Protein AF-A0A8J3ITC7-F1 (afdb_monomer_lite)

Radius of gyration: 23.07 Å; chains: 1; bounding box: 46×25×58 Å

Organism: NCBI:txid2778369

Secondary structure (DSSP, 8-state):
-HHHHHHHHHHHHHHHHH--GGGHHHHHHHHHHHHHHHHHHHHTTS----HHHHHHHHHHHHHHHHHTTTS--SB--S-HHHHHHHSSB-TTPPP-------

Foldseek 3Di:
DVVQVVVLVVVLVVVVVVDDPVCVVVSVVSSVVSVVVVVVVVVVVPPPDDPVNVVVVVVVVVVVVVVVPPALPEDAPPDPVVCVVPSYDDPPDDDDDDDDDD

pLDDT: mean 84.04, std 10.75, range [55.53, 95.19]

Sequence (102 aa):
MLRRLIHAAGVVAAEAYQASDEQAGALVERAGQLMFEVGQRATQQGDDLSISAVMTAYMAKLEELSAHRGTIVGVPSGFTDLDRLTGGFRKSDVIVLAARPL

Structure (mmCIF, N/CA/C/O backbone):
data_AF-A0A8J3ITC7-F1
#
_entry.id   AF-A0A8J3ITC7-F1
#
loop_
_atom_site.group_PDB
_atom_site.id
_atom_site.type_symbol
_atom_site.label_atom_id
_atom_site.label_alt_id
_atom_site.label_comp_id
_atom_site.label_asym_id
_atom_site.label_entity_id
_atom_site.label_seq_id
_atom_site.pdbx_PDB_ins_code
_atom_site.Cartn_x
_atom_site.Cartn_y
_atom_site.Cartn_z
_atom_site.occupancy
_atom_site.B_iso_or_equiv
_atom_site.auth_seq_id
_atom_site.auth_comp_id
_atom_site.auth_asym_id
_atom_site.auth_atom_id
_atom_site.pdbx_PDB_model_num
ATOM 1 N N . MET A 1 1 ? 9.498 7.015 18.238 1.00 76.06 1 MET A N 1
ATOM 2 C CA . MET A 1 1 ? 8.698 5.867 17.759 1.00 76.06 1 MET A CA 1
ATOM 3 C C . MET A 1 1 ? 8.155 5.040 18.913 1.00 76.06 1 MET A C 1
ATOM 5 O O . MET A 1 1 ? 6.985 5.192 19.229 1.00 76.06 1 MET A O 1
ATOM 9 N N . LEU A 1 2 ? 9.001 4.279 19.616 1.00 87.12 2 LEU A N 1
ATOM 10 C CA . LEU A 1 2 ? 8.578 3.315 20.647 1.00 87.12 2 LEU A CA 1
ATOM 11 C C . LEU A 1 2 ? 7.651 3.897 21.726 1.00 87.12 2 LEU A C 1
ATOM 13 O O . LEU A 1 2 ? 6.584 3.355 21.968 1.00 87.12 2 LEU A O 1
ATOM 17 N N . ARG A 1 3 ? 7.982 5.062 22.300 1.00 89.25 3 ARG A N 1
ATOM 18 C CA . ARG A 1 3 ? 7.126 5.729 23.302 1.00 89.25 3 ARG A CA 1
ATOM 19 C C . ARG A 1 3 ? 5.715 6.059 22.791 1.00 89.25 3 ARG A C 1
ATOM 21 O O . ARG A 1 3 ? 4.760 5.984 23.551 1.00 89.25 3 ARG A O 1
ATOM 28 N N . ARG A 1 4 ? 5.574 6.419 21.512 1.00 86.19 4 ARG A N 1
ATOM 29 C CA . ARG A 1 4 ? 4.266 6.697 20.894 1.00 86.19 4 ARG A CA 1
ATOM 30 C C . ARG A 1 4 ? 3.505 5.414 20.581 1.00 86.19 4 ARG A C 1
ATOM 32 O O . ARG A 1 4 ? 2.301 5.390 20.770 1.00 86.19 4 ARG A O 1
ATOM 39 N N . LEU A 1 5 ? 4.207 4.363 20.156 1.00 90.19 5 LEU A N 1
ATOM 40 C CA . LEU A 1 5 ? 3.609 3.045 19.952 1.00 90.19 5 LEU A CA 1
ATOM 41 C C . LEU A 1 5 ? 3.042 2.493 21.268 1.00 90.19 5 LEU A C 1
ATOM 43 O O . LEU A 1 5 ? 1.899 2.057 21.300 1.00 90.19 5 LEU A O 1
ATOM 47 N N . ILE A 1 6 ? 3.806 2.600 22.360 1.00 92.75 6 ILE A N 1
ATOM 48 C CA . ILE A 1 6 ? 3.360 2.226 23.711 1.00 92.75 6 ILE A CA 1
ATOM 49 C C . ILE A 1 6 ? 2.126 3.040 24.117 1.00 92.75 6 ILE A C 1
ATOM 51 O O . ILE A 1 6 ? 1.160 2.478 24.620 1.00 92.75 6 ILE A O 1
ATOM 55 N N . HIS A 1 7 ? 2.130 4.351 23.861 1.00 93.38 7 HIS A N 1
ATOM 56 C CA . HIS A 1 7 ? 0.975 5.203 24.141 1.00 93.38 7 HIS A CA 1
ATOM 57 C C . HIS A 1 7 ? -0.266 4.789 23.334 1.00 93.38 7 HIS A C 1
ATOM 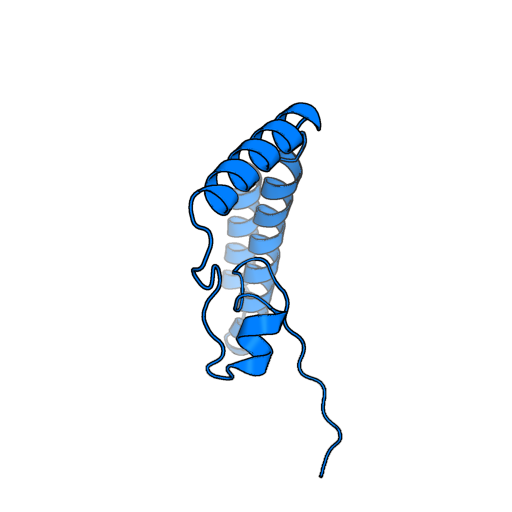59 O O . HIS A 1 7 ? -1.338 4.640 23.908 1.00 93.38 7 HIS A O 1
ATOM 65 N N . ALA A 1 8 ? -0.132 4.581 22.021 1.00 93.00 8 ALA A N 1
ATOM 66 C CA . ALA A 1 8 ? -1.237 4.156 21.160 1.00 93.00 8 ALA A CA 1
ATOM 67 C C . ALA A 1 8 ? -1.810 2.798 21.600 1.00 93.00 8 ALA A C 1
ATOM 69 O O . ALA A 1 8 ? -3.023 2.661 21.726 1.00 93.00 8 ALA A O 1
ATOM 70 N N . ALA A 1 9 ? -0.945 1.831 21.920 1.00 93.50 9 ALA A N 1
ATOM 71 C CA . ALA A 1 9 ? -1.363 0.539 22.458 1.00 93.50 9 ALA A CA 1
ATOM 72 C C . ALA A 1 9 ? -2.097 0.681 23.803 1.00 93.50 9 ALA A C 1
ATOM 74 O O . ALA A 1 9 ? -3.104 0.014 24.021 1.00 93.50 9 ALA A O 1
ATOM 75 N N . GLY A 1 10 ? -1.631 1.575 24.683 1.00 94.75 10 GLY A N 1
ATOM 76 C CA . GLY A 1 10 ? -2.285 1.862 25.961 1.00 94.75 10 GLY A CA 1
ATOM 77 C C . GLY A 1 10 ? -3.686 2.460 25.806 1.00 94.75 10 GLY A C 1
ATOM 78 O O . GLY A 1 10 ? -4.600 2.045 26.513 1.00 94.75 10 GLY A O 1
ATOM 79 N N . VAL A 1 11 ? -3.872 3.384 24.858 1.00 93.62 11 VAL A N 1
ATOM 80 C CA . VAL A 1 11 ? -5.190 3.968 24.544 1.00 93.62 11 VAL A CA 1
ATOM 81 C C . VAL A 1 11 ? -6.147 2.897 24.021 1.00 93.62 11 VAL A C 1
ATOM 83 O O . VAL A 1 11 ? -7.242 2.751 24.556 1.00 93.62 11 VAL A O 1
ATOM 86 N N . VAL A 1 12 ? -5.714 2.097 23.041 1.00 94.44 12 VAL A N 1
ATOM 87 C CA . VAL A 1 12 ? -6.540 1.016 22.473 1.00 94.44 12 VAL A CA 1
ATOM 88 C C . VAL A 1 12 ? -6.915 -0.014 23.539 1.00 94.44 12 VAL A C 1
ATOM 90 O O . VAL A 1 12 ? -8.065 -0.440 23.599 1.00 94.44 12 VAL A O 1
ATOM 93 N N . ALA A 1 13 ? -5.975 -0.388 24.411 1.00 94.69 13 ALA A N 1
ATOM 94 C CA . ALA A 1 13 ? -6.246 -1.315 25.505 1.00 94.69 13 ALA A CA 1
ATOM 95 C C . ALA A 1 13 ? -7.278 -0.750 26.494 1.00 94.69 13 ALA A C 1
ATOM 97 O O . ALA A 1 13 ? -8.192 -1.465 26.897 1.00 94.69 13 ALA A O 1
ATOM 98 N N . ALA A 1 14 ? -7.167 0.530 26.864 1.00 94.00 14 ALA A N 1
ATOM 99 C CA . ALA A 1 14 ? -8.122 1.179 27.759 1.00 94.00 14 ALA A CA 1
ATOM 100 C C . ALA A 1 14 ? -9.534 1.250 27.152 1.00 94.00 14 ALA A C 1
ATOM 102 O O . ALA A 1 14 ? -10.507 0.956 27.845 1.00 94.00 14 ALA A O 1
ATOM 103 N N . GLU A 1 15 ? -9.644 1.585 25.864 1.00 92.69 15 GLU A N 1
ATOM 104 C CA . GLU A 1 15 ? -10.926 1.590 25.151 1.00 92.69 15 GLU A CA 1
ATOM 105 C C . GLU A 1 15 ? -11.519 0.179 25.036 1.00 92.69 15 GLU A C 1
ATOM 107 O O . GLU A 1 15 ? -12.723 0.015 25.211 1.00 92.69 15 GLU A O 1
ATOM 112 N N . ALA A 1 16 ? -10.690 -0.850 24.828 1.00 92.56 16 ALA A N 1
ATOM 113 C CA . ALA A 1 16 ? -11.139 -2.242 24.773 1.00 92.56 16 ALA A CA 1
ATOM 114 C C . ALA A 1 16 ? -11.755 -2.725 26.094 1.00 92.56 16 ALA A C 1
ATOM 116 O O . ALA A 1 16 ? -12.728 -3.470 26.072 1.00 92.56 16 ALA A O 1
ATOM 117 N N . TYR A 1 17 ? -11.234 -2.274 27.240 1.00 91.75 17 TYR A N 1
ATOM 118 C CA . TYR A 1 17 ? -11.821 -2.593 28.547 1.00 91.75 17 TYR A CA 1
ATOM 119 C C . TYR A 1 17 ? -13.187 -1.933 28.789 1.00 91.75 17 TYR A C 1
ATOM 121 O O . TYR A 1 17 ? -13.934 -2.395 29.650 1.00 91.75 17 TYR A O 1
ATOM 129 N N . GLN A 1 18 ? -13.497 -0.843 28.083 1.00 89.88 18 GLN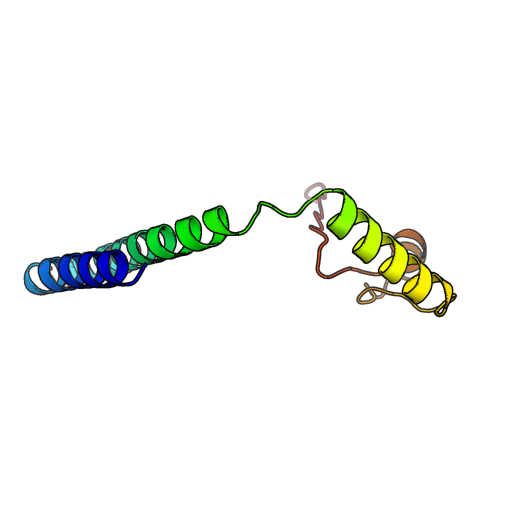 A N 1
ATOM 130 C CA . GLN A 1 18 ? -14.727 -0.060 28.262 1.00 89.88 18 GLN A CA 1
ATOM 131 C C . GLN A 1 18 ? -15.755 -0.295 27.149 1.00 89.88 18 GLN A C 1
ATOM 133 O O . GLN A 1 18 ? -16.910 0.108 27.290 1.00 89.88 18 GLN A O 1
ATOM 138 N N . ALA A 1 19 ? -15.339 -0.909 26.042 1.00 87.81 19 ALA A N 1
ATOM 139 C CA . ALA A 1 19 ? -16.180 -1.149 24.884 1.00 87.81 19 ALA A CA 1
ATOM 140 C C . ALA A 1 19 ? -17.168 -2.298 25.126 1.00 87.81 19 ALA A C 1
ATOM 142 O O . ALA A 1 19 ? -16.850 -3.313 25.742 1.00 87.81 19 ALA A O 1
ATOM 143 N N . SER A 1 20 ? -18.368 -2.134 24.579 1.00 87.56 20 SER A N 1
ATOM 144 C CA . SER A 1 20 ? -19.329 -3.225 24.396 1.00 87.56 20 SER A CA 1
ATOM 145 C C . SER A 1 20 ? -19.044 -3.990 23.098 1.00 87.56 20 SER A C 1
ATOM 147 O O . SER A 1 20 ? -18.392 -3.461 22.194 1.00 87.56 20 SER A O 1
ATOM 149 N N . ASP A 1 21 ? -19.577 -5.208 22.963 1.00 86.38 21 ASP A N 1
ATOM 150 C CA . ASP A 1 21 ? -19.412 -6.025 21.747 1.00 86.38 21 ASP A CA 1
ATOM 151 C C . ASP A 1 21 ? -19.907 -5.305 20.480 1.00 86.38 21 ASP A C 1
ATOM 153 O O . ASP A 1 21 ? -19.300 -5.407 19.415 1.00 86.38 21 ASP A O 1
ATOM 157 N N . GLU A 1 22 ? -20.956 -4.490 20.604 1.00 85.81 22 GLU A N 1
ATOM 158 C CA . GLU A 1 22 ? -21.505 -3.663 19.521 1.00 85.81 22 GLU A CA 1
ATOM 159 C C . GLU A 1 22 ? -20.507 -2.600 19.021 1.00 85.81 22 GLU A C 1
ATOM 161 O O . GLU A 1 22 ? -20.562 -2.177 17.866 1.00 85.81 22 GLU A O 1
ATOM 166 N N . GLN A 1 23 ? -19.560 -2.184 19.867 1.00 90.44 23 GLN A N 1
ATOM 167 C CA . GLN A 1 23 ? -18.546 -1.170 19.560 1.00 90.44 23 GLN A CA 1
ATOM 168 C C . GLN A 1 23 ? -17.216 -1.772 19.087 1.00 90.44 23 GLN A C 1
ATOM 170 O O . GLN A 1 23 ? -16.322 -1.021 18.682 1.00 90.44 23 GLN A O 1
ATOM 175 N N . ALA A 1 24 ? -17.069 -3.102 19.101 1.00 89.94 24 ALA A N 1
ATOM 176 C CA . ALA A 1 24 ? -15.815 -3.776 18.771 1.00 89.94 24 ALA A CA 1
ATOM 177 C C . ALA A 1 24 ? -15.319 -3.434 17.354 1.00 89.94 24 ALA A C 1
ATOM 179 O O . ALA A 1 24 ? -14.136 -3.153 17.166 1.00 89.94 24 ALA A O 1
ATOM 180 N N . GLY A 1 25 ? -16.220 -3.373 16.365 1.00 90.69 25 GLY A N 1
ATOM 181 C CA . GLY A 1 25 ? -15.867 -3.003 14.988 1.00 90.69 25 GLY A CA 1
ATOM 182 C C . GLY A 1 25 ? -15.286 -1.588 14.881 1.00 90.69 25 GLY A C 1
ATOM 183 O O . GLY A 1 25 ? -14.205 -1.396 14.326 1.00 90.69 25 GLY A O 1
ATOM 184 N N . ALA A 1 26 ? -15.949 -0.608 15.499 1.00 91.75 26 ALA A N 1
ATOM 185 C CA . ALA A 1 26 ? -15.484 0.779 15.517 1.00 91.75 26 ALA A CA 1
ATOM 186 C C . ALA A 1 26 ? -14.161 0.943 16.288 1.00 91.75 26 ALA A C 1
ATOM 188 O O . ALA A 1 26 ? -13.322 1.777 15.942 1.00 91.75 26 ALA A O 1
ATOM 189 N N . LEU A 1 27 ? -13.946 0.138 17.333 1.00 92.94 27 LEU A N 1
ATOM 190 C CA . LEU A 1 27 ? -12.681 0.113 18.063 1.00 92.94 27 LEU A CA 1
ATOM 191 C C . LEU A 1 27 ? -11.530 -0.416 17.196 1.00 92.94 27 LEU A C 1
ATOM 193 O O . LEU A 1 27 ? -10.444 0.162 17.219 1.00 92.94 27 LEU A O 1
ATOM 197 N N . VAL A 1 28 ? -11.761 -1.469 16.406 1.00 93.50 28 VAL A N 1
ATOM 198 C CA . VAL A 1 28 ? -10.756 -2.008 15.474 1.00 93.50 28 VAL A CA 1
ATOM 199 C C . VAL A 1 28 ? -10.346 -0.957 14.439 1.00 93.50 28 VAL A C 1
ATOM 201 O O . VAL A 1 28 ? -9.152 -0.774 14.195 1.00 93.50 28 VAL A O 1
ATOM 204 N N . GLU A 1 29 ? -11.304 -0.218 13.878 1.00 92.69 29 GLU A N 1
ATOM 205 C CA . GLU A 1 29 ? -11.012 0.871 12.937 1.00 92.69 29 GLU A CA 1
ATOM 206 C C . GLU A 1 29 ? -10.171 1.981 13.583 1.00 92.69 29 GLU A C 1
ATOM 208 O O . GLU A 1 29 ? -9.135 2.376 13.037 1.00 92.69 29 GLU A O 1
ATOM 213 N N . ARG A 1 30 ? -10.553 2.437 14.785 1.00 92.50 30 ARG A N 1
ATOM 214 C CA . ARG A 1 30 ? -9.789 3.453 15.531 1.00 92.50 30 ARG A CA 1
ATOM 215 C C . ARG A 1 30 ? -8.377 2.990 15.876 1.00 92.50 30 ARG A C 1
ATOM 217 O O . ARG A 1 30 ? -7.428 3.763 15.736 1.00 92.50 30 ARG A O 1
ATOM 224 N N . ALA A 1 31 ? -8.217 1.732 16.283 1.00 94.62 31 ALA A N 1
ATOM 225 C CA . ALA A 1 31 ? -6.907 1.150 16.548 1.00 94.62 31 ALA A CA 1
ATOM 226 C C . ALA A 1 31 ? -6.027 1.165 15.288 1.00 94.62 31 ALA A C 1
ATOM 228 O O . ALA A 1 31 ? -4.867 1.583 15.349 1.00 94.62 31 ALA A O 1
ATOM 229 N N . GLY A 1 32 ? -6.593 0.788 14.138 1.00 90.88 32 GLY A N 1
ATOM 230 C CA . GLY A 1 32 ? -5.914 0.857 12.844 1.00 90.88 32 GLY A CA 1
ATOM 231 C C . GLY A 1 32 ? -5.444 2.272 12.505 1.00 90.88 32 GLY A C 1
ATOM 232 O O . GLY A 1 32 ? -4.279 2.464 12.146 1.00 90.88 32 GLY A O 1
ATOM 233 N N . GLN A 1 33 ? -6.307 3.274 12.693 1.00 93.38 33 GLN A N 1
ATOM 234 C CA . GLN A 1 33 ? -5.961 4.676 12.452 1.00 93.38 33 GLN A CA 1
ATOM 235 C C . GLN A 1 33 ? -4.808 5.153 13.350 1.00 93.38 33 GLN A C 1
ATOM 237 O O . GLN A 1 33 ? -3.831 5.717 12.852 1.00 93.38 33 GLN A O 1
ATOM 242 N N . LEU A 1 34 ? -4.865 4.869 14.655 1.00 92.25 34 LEU A N 1
ATOM 243 C CA . LEU A 1 34 ? -3.805 5.239 15.600 1.00 92.25 34 LEU A CA 1
ATOM 244 C C . LEU A 1 34 ? -2.459 4.591 15.243 1.00 92.25 34 LEU A C 1
ATOM 246 O O . LEU A 1 34 ? -1.414 5.246 15.298 1.00 92.25 34 LEU A O 1
ATOM 250 N N . MET A 1 35 ? -2.462 3.315 14.849 1.00 89.94 35 MET A N 1
ATOM 251 C CA . MET A 1 35 ? -1.241 2.628 14.415 1.00 89.94 35 MET A CA 1
ATOM 252 C C . MET A 1 35 ? -0.685 3.216 13.114 1.00 89.94 35 MET A C 1
ATOM 254 O O . MET A 1 35 ? 0.530 3.410 12.994 1.00 89.94 35 MET A O 1
ATOM 258 N N . PHE A 1 36 ? -1.558 3.556 12.165 1.00 89.50 36 PHE A N 1
ATOM 259 C CA . PHE A 1 36 ? -1.169 4.186 10.908 1.00 89.50 36 PHE A CA 1
ATOM 260 C C . PHE A 1 36 ? -0.518 5.560 11.126 1.00 89.50 36 PHE A C 1
ATOM 262 O O . PHE A 1 36 ? 0.511 5.859 10.519 1.00 89.50 36 PHE A O 1
ATOM 269 N N . GLU A 1 37 ? -1.039 6.374 12.045 1.00 87.75 37 GLU A N 1
ATOM 270 C CA . GLU A 1 37 ? -0.445 7.670 12.406 1.00 87.75 37 GLU A CA 1
ATOM 271 C C . GLU A 1 37 ? 0.954 7.539 13.026 1.00 87.75 37 GLU A C 1
ATOM 273 O O . GLU A 1 37 ? 1.844 8.358 12.756 1.00 87.75 37 GLU A O 1
ATOM 278 N N . VAL A 1 38 ? 1.177 6.501 13.841 1.00 87.62 38 VAL A N 1
ATOM 279 C CA . VAL A 1 38 ? 2.510 6.193 14.383 1.00 87.62 38 VAL A CA 1
ATOM 280 C C . VAL A 1 38 ? 3.475 5.816 13.253 1.00 87.62 38 VAL 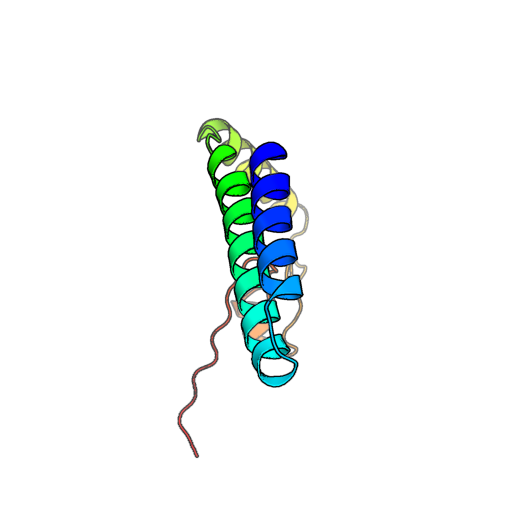A C 1
ATOM 282 O O . VAL A 1 38 ? 4.622 6.271 13.274 1.00 87.62 38 VAL A O 1
ATOM 285 N N . GLY A 1 39 ? 3.009 5.045 12.263 1.00 82.81 39 GLY A N 1
ATOM 286 C CA . GLY A 1 39 ? 3.789 4.613 11.099 1.00 82.81 39 GLY A CA 1
ATOM 287 C C . GLY A 1 39 ? 4.132 5.738 10.116 1.00 82.81 39 GLY A C 1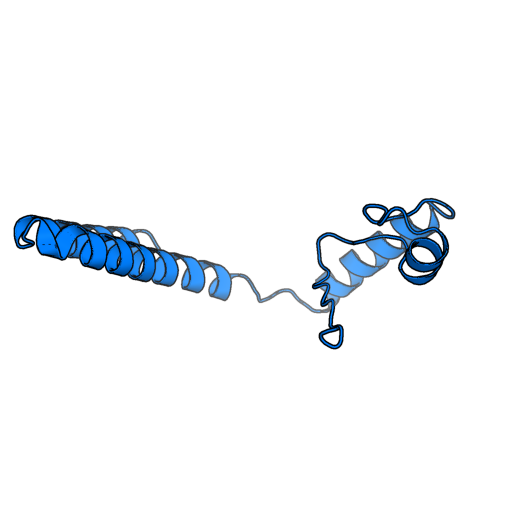
ATOM 288 O O . GLY A 1 39 ? 5.300 5.907 9.775 1.00 82.81 39 GLY A O 1
ATOM 289 N N . GLN A 1 40 ? 3.162 6.565 9.712 1.00 77.06 40 GLN A N 1
ATOM 290 C CA . GLN A 1 40 ? 3.382 7.644 8.734 1.00 77.06 40 GLN A CA 1
ATOM 291 C C . GLN A 1 40 ? 4.443 8.657 9.180 1.00 77.06 40 GLN A C 1
ATOM 293 O O . GLN A 1 40 ? 5.268 9.108 8.385 1.00 77.06 40 GLN A O 1
ATOM 298 N N . ARG A 1 41 ? 4.461 9.012 10.469 1.00 63.72 41 ARG A N 1
ATOM 299 C CA . ARG A 1 41 ? 5.480 9.931 10.998 1.00 63.72 41 ARG A CA 1
ATOM 300 C C . ARG A 1 41 ? 6.887 9.333 11.010 1.00 63.72 41 ARG A C 1
ATOM 302 O O . ARG A 1 41 ? 7.838 10.090 11.176 1.00 63.72 41 ARG A O 1
ATOM 309 N N . ALA A 1 42 ? 7.028 8.014 10.883 1.00 61.62 42 ALA A N 1
ATOM 310 C CA . ALA A 1 42 ? 8.331 7.368 10.753 1.00 61.62 42 ALA A CA 1
ATOM 311 C C . ALA A 1 42 ? 8.908 7.587 9.364 1.00 61.62 42 ALA A C 1
ATOM 313 O O . ALA A 1 42 ? 10.088 7.895 9.237 1.00 61.62 42 ALA A O 1
ATOM 314 N N . THR A 1 43 ? 8.050 7.511 8.351 1.00 58.50 43 THR A N 1
ATOM 315 C CA . THR A 1 43 ? 8.409 7.743 6.953 1.00 58.50 43 THR A CA 1
ATOM 316 C C . THR A 1 43 ? 8.833 9.194 6.714 1.00 58.50 43 THR A C 1
ATOM 318 O O . THR A 1 43 ? 9.835 9.429 6.055 1.00 58.50 43 THR A O 1
ATOM 321 N N . GLN A 1 44 ? 8.166 10.168 7.346 1.00 56.97 44 GLN A N 1
ATOM 322 C CA . GLN A 1 44 ? 8.493 11.596 7.177 1.00 56.97 44 GLN A CA 1
ATOM 323 C C . GLN A 1 44 ? 9.873 12.016 7.720 1.00 56.97 44 GLN A C 1
ATOM 325 O O . GLN A 1 44 ? 10.336 13.104 7.400 1.00 56.97 44 GLN A O 1
ATOM 330 N N . GLN A 1 45 ? 10.533 11.204 8.554 1.00 56.22 45 GLN A N 1
ATOM 331 C CA . GLN A 1 45 ? 11.866 11.525 9.091 1.00 56.22 45 GLN A CA 1
ATOM 332 C C . GLN A 1 45 ? 13.024 11.013 8.212 1.00 56.22 45 GLN A C 1
ATOM 334 O O . GLN A 1 45 ? 14.178 11.176 8.601 1.00 56.22 45 GLN A O 1
ATOM 339 N N . GLY A 1 46 ? 12.739 10.385 7.064 1.00 55.53 46 GLY A N 1
ATOM 340 C CA . GLY A 1 46 ? 13.741 9.737 6.206 1.00 55.53 46 GLY A CA 1
ATOM 341 C C . GLY A 1 46 ? 14.049 10.420 4.867 1.00 55.53 46 GLY A C 1
ATOM 342 O O . GLY A 1 46 ? 14.904 9.915 4.147 1.00 55.53 46 GLY A O 1
ATOM 343 N N . ASP A 1 47 ? 13.394 11.534 4.527 1.00 57.56 47 ASP A N 1
ATOM 344 C CA . ASP A 1 47 ? 13.371 12.055 3.145 1.00 57.56 47 ASP A CA 1
ATOM 345 C C . ASP A 1 47 ? 14.413 13.144 2.813 1.00 57.56 47 ASP A C 1
ATOM 347 O O . ASP A 1 47 ? 14.364 13.733 1.734 1.00 57.56 47 ASP A O 1
ATOM 351 N N . ASP A 1 48 ? 15.424 13.372 3.657 1.00 60.19 48 ASP A N 1
ATOM 352 C CA . ASP A 1 48 ? 16.552 14.262 3.321 1.00 60.19 48 ASP A CA 1
ATOM 353 C C . ASP A 1 48 ? 17.578 13.555 2.405 1.00 60.19 48 ASP A C 1
ATOM 355 O O . ASP A 1 48 ? 18.776 13.469 2.693 1.00 60.19 48 ASP A O 1
ATOM 359 N N . LEU A 1 49 ? 17.124 13.012 1.272 1.00 69.69 49 LEU A N 1
ATOM 360 C CA . LEU A 1 49 ? 18.026 12.540 0.224 1.00 69.69 49 LEU A CA 1
ATOM 361 C C . LEU A 1 49 ? 18.557 13.741 -0.563 1.00 69.69 49 LEU A C 1
ATOM 363 O O . LEU A 1 49 ? 17.804 14.490 -1.183 1.00 69.69 49 LEU A O 1
ATOM 367 N N . SER A 1 50 ? 19.881 13.913 -0.584 1.00 83.00 50 SER A N 1
ATOM 368 C CA . SER A 1 50 ? 20.495 14.941 -1.430 1.00 83.00 50 SER A CA 1
ATOM 369 C C . SER A 1 50 ? 20.195 14.676 -2.911 1.00 83.00 50 SER A C 1
ATOM 371 O O . SER A 1 50 ? 20.266 13.537 -3.379 1.00 83.00 50 SER A O 1
ATOM 373 N N . ILE A 1 51 ? 19.942 15.741 -3.677 1.00 81.88 51 ILE A N 1
ATOM 374 C CA . ILE A 1 51 ? 19.701 15.663 -5.130 1.00 81.88 51 ILE A CA 1
ATOM 375 C C . ILE A 1 51 ? 20.837 14.910 -5.843 1.00 81.88 51 ILE A C 1
ATOM 377 O O . ILE A 1 51 ? 20.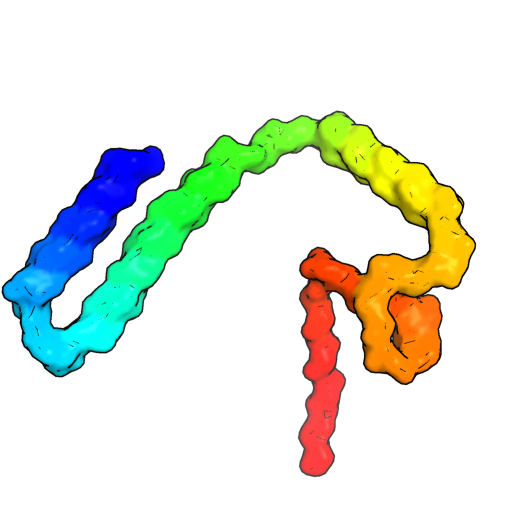587 14.127 -6.754 1.00 81.88 51 ILE A O 1
ATOM 381 N N . SER A 1 52 ? 22.083 15.087 -5.395 1.00 84.38 52 SER A N 1
ATOM 382 C CA . SER A 1 52 ? 23.250 14.384 -5.946 1.00 84.38 52 SER A CA 1
ATOM 383 C C . SER A 1 52 ? 23.152 12.858 -5.794 1.00 84.38 52 SER A C 1
ATOM 385 O O . SER A 1 52 ? 23.412 12.113 -6.744 1.00 84.38 52 SER A O 1
ATOM 387 N N . ALA A 1 53 ? 22.711 12.378 -4.627 1.00 84.31 53 ALA A N 1
ATOM 388 C CA . ALA A 1 53 ? 22.507 10.951 -4.388 1.00 84.31 53 ALA A CA 1
ATOM 389 C C . ALA A 1 53 ? 21.401 10.376 -5.290 1.00 84.31 53 ALA A C 1
ATOM 391 O O . ALA A 1 53 ? 21.580 9.308 -5.877 1.00 84.31 53 ALA A O 1
ATOM 392 N N . VAL A 1 54 ? 20.300 11.116 -5.471 1.00 84.75 54 VAL A N 1
ATOM 393 C CA . VAL A 1 54 ? 19.199 10.727 -6.371 1.00 84.75 54 VAL A CA 1
ATOM 394 C C . VAL A 1 54 ? 19.675 10.646 -7.822 1.00 84.75 54 VAL A C 1
ATOM 396 O O . VAL A 1 54 ? 19.411 9.658 -8.506 1.00 84.75 54 VAL A O 1
ATOM 399 N N . MET A 1 55 ? 20.428 11.647 -8.284 1.00 87.25 55 MET A N 1
ATOM 400 C CA . MET A 1 55 ? 20.974 11.676 -9.643 1.00 87.25 55 MET A CA 1
ATOM 401 C C . MET A 1 55 ? 21.945 10.521 -9.902 1.00 87.25 55 MET A C 1
ATOM 403 O O . MET A 1 55 ? 21.905 9.917 -10.972 1.00 87.25 55 MET A O 1
ATOM 407 N N . THR A 1 56 ? 22.777 10.176 -8.918 1.00 90.00 56 THR A N 1
ATOM 408 C CA . THR A 1 56 ? 23.724 9.056 -9.023 1.00 90.00 56 THR A CA 1
ATOM 409 C C . THR A 1 56 ? 22.986 7.722 -9.154 1.00 90.00 56 THR A C 1
ATOM 411 O O . THR A 1 56 ? 23.282 6.934 -10.052 1.00 90.00 56 THR A O 1
ATOM 414 N N . ALA A 1 57 ? 21.970 7.491 -8.315 1.00 86.62 57 ALA A N 1
ATOM 415 C CA . ALA A 1 57 ? 21.128 6.297 -8.394 1.00 86.62 57 ALA A CA 1
ATOM 416 C C . ALA A 1 57 ? 20.358 6.214 -9.725 1.00 86.62 57 ALA A C 1
ATOM 418 O O . ALA A 1 57 ? 20.234 5.137 -10.310 1.00 86.62 57 ALA A O 1
ATOM 419 N N . TYR A 1 58 ? 19.873 7.352 -10.232 1.00 85.44 58 TYR A N 1
ATOM 420 C CA . TYR A 1 58 ? 19.170 7.415 -11.511 1.00 85.44 58 TYR A CA 1
ATOM 421 C C . TYR A 1 58 ? 20.083 7.081 -12.699 1.00 85.44 58 TYR A C 1
ATOM 423 O O . TYR A 1 58 ? 19.685 6.313 -13.575 1.00 85.44 58 TYR A O 1
ATOM 431 N N . MET A 1 59 ? 21.319 7.591 -12.712 1.00 88.69 59 MET A N 1
ATOM 432 C CA . MET A 1 59 ? 22.287 7.276 -13.770 1.00 88.69 59 MET A CA 1
ATOM 433 C C . MET A 1 59 ? 22.655 5.790 -13.782 1.00 88.69 59 MET A C 1
ATOM 435 O O . MET A 1 59 ? 22.590 5.165 -14.839 1.00 88.69 59 MET A O 1
ATOM 439 N N . ALA A 1 60 ? 22.907 5.193 -12.614 1.00 88.12 60 ALA A N 1
ATOM 440 C CA . ALA A 1 60 ? 23.130 3.750 -12.506 1.00 88.12 60 ALA A CA 1
ATOM 441 C C . ALA A 1 60 ? 21.933 2.939 -13.046 1.00 88.12 60 ALA A C 1
ATOM 443 O O . ALA A 1 60 ? 22.110 1.920 -13.717 1.00 88.12 60 ALA A O 1
ATOM 444 N N . LYS A 1 61 ? 20.699 3.418 -12.822 1.00 81.75 61 LYS A N 1
ATOM 445 C CA . LYS A 1 61 ? 19.500 2.765 -13.362 1.00 81.75 61 LYS A CA 1
ATOM 446 C C . LYS A 1 61 ? 19.400 2.867 -14.886 1.00 81.75 61 LYS A C 1
ATOM 448 O O . LYS A 1 61 ? 18.966 1.913 -15.532 1.00 81.75 61 LYS A O 1
ATOM 453 N N . LEU A 1 62 ? 19.787 4.000 -15.472 1.00 81.50 62 LEU A N 1
ATOM 454 C CA . LEU A 1 62 ? 19.825 4.166 -16.929 1.00 81.50 62 LEU A CA 1
ATOM 455 C C . LEU A 1 62 ? 20.862 3.248 -17.582 1.00 81.50 62 LEU A C 1
ATOM 457 O O . LEU A 1 62 ? 20.582 2.677 -18.637 1.00 81.50 62 LEU A O 1
ATOM 461 N N . GLU A 1 63 ? 22.024 3.073 -16.956 1.00 83.69 63 GLU A N 1
ATOM 462 C CA . GLU A 1 63 ? 23.054 2.141 -17.426 1.00 83.69 63 GLU A CA 1
ATOM 463 C C . GLU A 1 63 ? 22.539 0.696 -17.429 1.00 83.69 63 GLU A C 1
ATOM 465 O O . GLU A 1 63 ? 22.653 0.004 -18.445 1.00 83.69 63 GLU A O 1
ATOM 470 N N . GLU A 1 64 ? 21.877 0.271 -16.348 1.00 80.31 64 GLU A N 1
ATOM 471 C CA . GLU A 1 64 ? 21.239 -1.048 -16.247 1.00 80.31 64 GLU A CA 1
ATOM 472 C C . GLU A 1 64 ? 20.201 -1.261 -17.362 1.00 80.31 64 GLU A C 1
ATOM 474 O O . GLU A 1 64 ? 20.208 -2.290 -18.039 1.00 80.31 64 GLU A O 1
ATOM 479 N N . 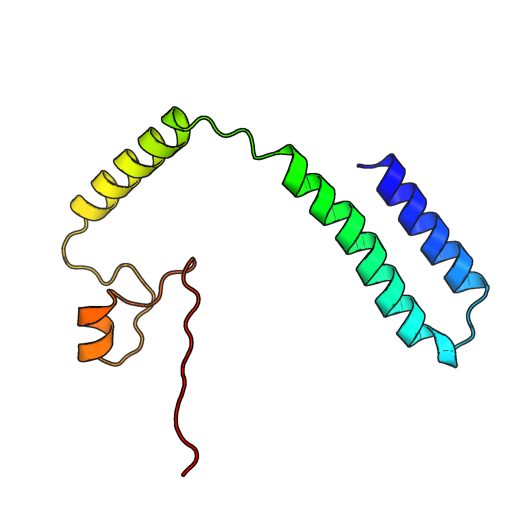LEU A 1 65 ? 19.332 -0.276 -17.607 1.00 73.00 65 LEU A N 1
ATOM 480 C CA . LEU A 1 65 ? 18.311 -0.360 -18.658 1.00 73.00 65 LEU A CA 1
ATOM 481 C C . LEU A 1 65 ? 18.921 -0.358 -20.066 1.00 73.00 65 LEU A C 1
ATOM 483 O O . LEU A 1 65 ? 18.454 -1.085 -20.944 1.00 73.00 65 LEU A O 1
ATOM 487 N N . SER A 1 66 ? 19.978 0.425 -20.290 1.00 74.12 66 SER A N 1
ATOM 488 C CA . SER A 1 66 ? 20.692 0.456 -21.571 1.00 74.12 66 SER A CA 1
ATOM 489 C C . SER A 1 66 ? 21.427 -0.856 -21.858 1.00 74.12 66 SER A C 1
ATOM 491 O O . SER A 1 66 ? 21.585 -1.210 -23.027 1.00 74.12 66 SER A O 1
ATOM 493 N N . ALA A 1 67 ? 21.854 -1.588 -20.828 1.00 75.69 67 ALA A N 1
ATOM 494 C CA . ALA A 1 67 ? 22.470 -2.903 -20.986 1.00 75.69 67 ALA A CA 1
ATOM 495 C C . ALA A 1 67 ? 21.464 -3.995 -21.416 1.00 75.69 67 ALA A C 1
ATOM 497 O O . ALA A 1 67 ? 21.863 -4.964 -22.056 1.00 75.69 67 ALA A O 1
ATOM 498 N N . HIS A 1 68 ? 20.163 -3.825 -21.141 1.00 65.44 68 HIS A N 1
ATOM 499 C CA . HIS A 1 68 ? 19.114 -4.833 -21.379 1.00 65.44 68 HIS A CA 1
ATOM 500 C C . HIS A 1 68 ? 18.161 -4.490 -22.545 1.00 65.44 68 HIS A C 1
ATOM 502 O O . HIS A 1 68 ? 16.973 -4.836 -22.518 1.00 65.44 68 HIS A O 1
ATOM 508 N N . ARG A 1 69 ? 18.659 -3.800 -23.585 1.00 57.75 69 ARG A N 1
ATOM 509 C CA . ARG A 1 69 ? 17.856 -3.376 -24.752 1.00 57.75 69 ARG A CA 1
ATOM 510 C C . ARG A 1 69 ? 17.103 -4.551 -25.389 1.00 57.75 69 ARG A C 1
ATOM 512 O O . ARG A 1 69 ? 17.718 -5.446 -25.955 1.00 57.75 69 ARG A O 1
ATOM 519 N N . GLY A 1 70 ? 15.770 -4.482 -25.367 1.00 59.88 70 GLY A N 1
ATOM 520 C CA . GLY A 1 70 ? 14.879 -5.379 -26.116 1.00 59.88 70 GLY A CA 1
ATOM 521 C C . GLY A 1 70 ? 13.884 -6.174 -25.270 1.00 59.88 70 GLY A C 1
ATOM 522 O O . GLY A 1 70 ? 12.967 -6.769 -25.826 1.00 59.88 70 GLY A O 1
ATOM 523 N N . THR A 1 71 ? 14.016 -6.157 -23.945 1.00 61.47 71 THR A N 1
ATOM 524 C CA . THR A 1 71 ? 13.107 -6.879 -23.042 1.00 61.47 71 THR A CA 1
ATOM 525 C C . THR A 1 71 ? 12.021 -5.941 -22.517 1.00 61.47 71 THR A C 1
ATOM 527 O O . THR A 1 71 ? 12.320 -4.809 -22.137 1.00 61.47 71 THR A O 1
ATOM 530 N N . ILE A 1 72 ? 10.762 -6.395 -22.488 1.00 61.78 72 ILE A N 1
ATOM 531 C CA . ILE A 1 72 ? 9.683 -5.711 -21.757 1.00 61.78 72 ILE A CA 1
ATOM 532 C C . ILE A 1 72 ? 10.150 -5.600 -20.299 1.00 61.78 72 ILE A C 1
ATOM 534 O O . ILE A 1 72 ? 10.385 -6.610 -19.642 1.00 61.78 72 ILE A O 1
ATOM 538 N N . VAL A 1 73 ? 10.377 -4.370 -19.833 1.00 70.75 73 VAL A N 1
ATOM 539 C CA . VAL A 1 73 ? 10.952 -4.091 -18.505 1.00 70.75 73 VAL A CA 1
ATOM 540 C C . VAL A 1 73 ? 9.890 -4.257 -17.412 1.00 70.75 73 VAL A C 1
ATOM 542 O O . VAL A 1 73 ? 10.217 -4.575 -16.270 1.00 70.75 73 VAL A O 1
ATOM 545 N N . GLY A 1 74 ? 8.620 -4.025 -17.754 1.00 76.19 74 GLY A N 1
ATOM 546 C CA . GLY A 1 74 ? 7.473 -4.222 -16.872 1.00 76.19 74 GLY A CA 1
ATOM 547 C C . GLY A 1 74 ? 6.795 -5.587 -17.028 1.00 76.19 74 GLY A C 1
ATOM 548 O O . GLY A 1 74 ? 7.181 -6.423 -17.841 1.00 76.19 74 GLY A O 1
ATOM 549 N N . VAL A 1 75 ? 5.734 -5.802 -16.255 1.00 87.88 75 VAL A N 1
ATOM 550 C CA . VAL A 1 75 ? 4.839 -6.953 -16.414 1.00 87.88 75 VAL A CA 1
ATOM 551 C C . VAL A 1 75 ? 4.037 -6.776 -17.710 1.00 87.88 75 VAL A C 1
ATOM 553 O O . VAL A 1 75 ? 3.401 -5.734 -17.869 1.00 87.88 75 VAL A O 1
ATOM 556 N N . PRO A 1 76 ? 4.047 -7.738 -18.648 1.00 88.06 76 PRO A N 1
ATOM 557 C CA . PRO A 1 76 ? 3.301 -7.606 -19.897 1.00 88.06 76 PRO A CA 1
ATOM 558 C C . PRO A 1 76 ? 1.790 -7.571 -19.636 1.00 88.06 76 PRO A C 1
ATOM 560 O O . PRO A 1 76 ? 1.272 -8.343 -18.828 1.00 88.06 76 PRO A O 1
ATOM 563 N N . SER A 1 77 ? 1.082 -6.690 -20.341 1.00 88.75 77 SER A N 1
ATOM 564 C CA . SER A 1 77 ? -0.383 -6.600 -20.312 1.00 88.75 77 SER A CA 1
ATOM 565 C C . SER A 1 77 ? -1.053 -7.712 -21.122 1.00 88.75 77 SER A C 1
ATOM 567 O O . SER A 1 77 ? -2.232 -7.995 -20.917 1.00 88.75 77 SER A O 1
ATOM 569 N N . GLY A 1 78 ? -0.312 -8.329 -22.050 1.00 90.00 78 GLY A N 1
ATOM 570 C CA . GLY A 1 78 ? -0.833 -9.326 -22.987 1.00 90.00 78 GLY A CA 1
ATOM 571 C C . GLY A 1 78 ? -1.384 -8.721 -24.283 1.00 90.00 78 GLY A C 1
ATOM 572 O O . GLY A 1 78 ? -1.698 -9.464 -25.211 1.00 90.00 78 GLY A O 1
ATOM 573 N N . PHE A 1 79 ? -1.450 -7.390 -24.391 1.00 91.44 79 PHE A N 1
ATOM 574 C CA . PHE A 1 79 ? -1.783 -6.682 -25.626 1.00 91.44 79 PHE A CA 1
ATOM 575 C C . PHE A 1 79 ? -0.500 -6.145 -26.266 1.00 91.44 79 PHE A C 1
ATOM 577 O O . PHE A 1 79 ? 0.084 -5.180 -25.777 1.00 91.44 79 PHE A O 1
ATOM 584 N N . THR A 1 80 ? -0.068 -6.735 -27.386 1.00 89.62 80 THR A N 1
ATOM 585 C CA . THR A 1 80 ? 1.222 -6.415 -28.029 1.00 89.62 80 THR A CA 1
ATOM 586 C C . THR A 1 80 ? 1.399 -4.926 -28.327 1.00 89.62 80 THR A C 1
ATOM 588 O O . THR A 1 80 ? 2.466 -4.371 -28.071 1.00 89.62 80 THR A O 1
ATOM 591 N N . ASP A 1 81 ? 0.358 -4.259 -28.828 1.00 90.88 81 ASP A N 1
ATOM 592 C CA . ASP A 1 81 ? 0.427 -2.830 -29.141 1.00 90.88 81 ASP A CA 1
ATOM 593 C C . ASP A 1 81 ? 0.569 -1.965 -27.886 1.00 90.88 81 ASP A C 1
ATOM 595 O O . ASP A 1 81 ? 1.347 -1.010 -27.877 1.00 90.88 81 ASP A O 1
ATOM 599 N N . LEU A 1 82 ? -0.129 -2.328 -26.807 1.00 89.88 82 LEU A N 1
ATOM 600 C CA . LEU A 1 82 ? -0.045 -1.631 -25.526 1.00 89.88 82 LEU A CA 1
ATOM 601 C C . LEU A 1 82 ? 1.321 -1.849 -24.871 1.00 89.88 82 LEU A C 1
ATOM 603 O O . LEU A 1 82 ? 1.936 -0.896 -24.394 1.00 89.88 82 LEU A O 1
ATOM 607 N N . ASP A 1 83 ? 1.828 -3.079 -24.895 1.00 88.81 83 ASP A N 1
ATOM 608 C CA . ASP A 1 83 ? 3.133 -3.432 -24.334 1.00 88.81 83 ASP A CA 1
ATOM 609 C C . ASP A 1 83 ? 4.278 -2.767 -25.100 1.00 88.81 83 ASP A C 1
ATOM 611 O O . ASP A 1 83 ? 5.260 -2.342 -24.493 1.00 88.81 83 ASP A O 1
ATOM 615 N N . ARG A 1 84 ? 4.139 -2.587 -26.418 1.00 85.19 84 ARG A N 1
ATOM 616 C CA . ARG A 1 84 ? 5.108 -1.837 -27.227 1.00 85.19 84 ARG A CA 1
ATOM 617 C C . ARG A 1 84 ? 5.149 -0.354 -26.861 1.00 85.19 84 ARG A C 1
ATOM 619 O O . ARG A 1 84 ? 6.220 0.245 -26.892 1.00 85.19 84 ARG A O 1
ATOM 626 N N . LEU A 1 85 ? 4.000 0.238 -26.538 1.00 85.56 85 LEU A N 1
ATOM 627 C CA . LEU A 1 85 ? 3.903 1.652 -26.165 1.00 85.56 85 LEU A CA 1
ATOM 628 C C . LEU A 1 85 ? 4.342 1.911 -24.719 1.00 85.56 85 LEU A C 1
ATOM 630 O O . LEU A 1 85 ? 4.948 2.940 -24.437 1.00 85.56 85 LEU A O 1
ATOM 634 N N . THR A 1 86 ? 4.039 0.991 -23.807 1.00 85.25 86 THR A N 1
ATOM 635 C CA . THR A 1 86 ? 4.266 1.166 -22.361 1.00 85.25 86 THR A CA 1
ATOM 636 C C . THR A 1 86 ? 5.564 0.522 -21.870 1.00 85.25 86 THR A C 1
ATOM 638 O O . THR A 1 86 ? 6.116 0.923 -20.845 1.00 85.25 86 THR A O 1
ATOM 641 N N . GLY A 1 87 ? 6.091 -0.463 -22.602 1.00 85.00 87 GLY A N 1
ATOM 642 C CA . GLY A 1 87 ? 7.173 -1.324 -22.127 1.00 85.00 87 GLY A CA 1
ATOM 643 C C . GLY A 1 87 ? 6.735 -2.269 -21.001 1.00 85.00 87 GLY A C 1
ATOM 644 O O . GLY A 1 87 ? 7.593 -2.720 -20.236 1.00 85.00 87 GLY A O 1
ATOM 645 N N . GLY A 1 88 ? 5.428 -2.544 -20.898 1.00 87.69 88 GLY A N 1
ATOM 646 C CA . GLY A 1 88 ? 4.794 -3.291 -19.810 1.00 87.69 88 GLY A CA 1
ATOM 647 C C . GLY A 1 88 ? 4.502 -2.432 -18.574 1.00 87.69 88 GLY A C 1
ATOM 648 O O . GLY A 1 88 ? 4.935 -1.286 -18.460 1.00 87.69 88 GLY A O 1
ATOM 649 N N . PHE A 1 89 ? 3.780 -3.003 -17.613 1.00 90.19 89 PHE A N 1
ATOM 650 C CA . PHE A 1 89 ? 3.391 -2.352 -16.364 1.00 90.19 89 PHE A CA 1
ATOM 651 C C . PHE A 1 89 ? 4.512 -2.391 -15.326 1.00 90.19 89 PHE A C 1
ATOM 653 O O . PHE A 1 89 ? 4.970 -3.463 -14.920 1.00 90.19 89 PHE A O 1
ATOM 660 N N . ARG A 1 90 ? 4.962 -1.222 -14.867 1.00 86.88 90 ARG A N 1
ATOM 661 C CA . ARG A 1 90 ? 6.035 -1.116 -13.870 1.00 86.88 90 ARG A CA 1
ATOM 662 C C . ARG A 1 90 ? 5.442 -0.993 -12.471 1.00 86.88 90 ARG A C 1
ATOM 664 O O . ARG A 1 90 ? 4.388 -0.405 -12.274 1.00 86.88 90 ARG A O 1
ATOM 671 N N . LYS A 1 91 ? 6.157 -1.513 -11.471 1.00 81.75 91 LYS A N 1
ATOM 672 C CA . LYS A 1 91 ? 5.710 -1.551 -10.065 1.00 81.75 91 LYS A CA 1
ATOM 673 C C . LYS A 1 91 ? 5.445 -0.162 -9.454 1.00 81.75 91 LYS A C 1
ATOM 675 O O . LYS A 1 91 ? 4.720 -0.066 -8.473 1.00 81.75 91 LYS A O 1
ATOM 680 N N . SER A 1 92 ? 6.058 0.887 -10.000 1.00 83.62 92 SER A N 1
ATOM 681 C CA . SER A 1 92 ? 5.906 2.280 -9.563 1.00 83.62 92 SER A CA 1
ATOM 682 C C . SER A 1 92 ? 4.726 3.013 -10.199 1.00 83.62 92 SER A C 1
ATOM 684 O O . SER A 1 92 ? 4.414 4.122 -9.771 1.00 83.62 92 SER A O 1
ATOM 686 N N . ASP A 1 93 ? 4.110 2.444 -11.235 1.00 85.12 93 ASP A N 1
ATOM 687 C CA . ASP A 1 93 ? 3.141 3.162 -12.057 1.00 85.12 93 ASP A CA 1
ATOM 688 C C . ASP A 1 93 ? 1.725 2.992 -11.491 1.00 85.12 93 ASP A C 1
ATOM 690 O O . ASP A 1 93 ? 1.323 1.900 -11.085 1.00 85.12 93 ASP A O 1
ATOM 694 N N . VAL A 1 94 ? 0.937 4.071 -11.503 1.00 90.12 94 VAL A N 1
ATOM 695 C CA . VAL A 1 94 ? -0.510 4.017 -11.247 1.00 90.12 94 VAL A CA 1
ATOM 696 C C . VAL A 1 94 ? -1.227 3.955 -12.591 1.00 90.12 94 VAL A C 1
ATOM 698 O O . VAL A 1 94 ? -1.154 4.893 -13.383 1.00 90.12 94 VAL A O 1
ATOM 701 N N . ILE A 1 95 ? -1.927 2.851 -12.849 1.00 89.56 95 ILE A N 1
ATOM 702 C CA . ILE A 1 95 ? -2.629 2.607 -14.114 1.00 89.56 95 ILE A CA 1
ATOM 703 C C . ILE A 1 95 ? -4.120 2.873 -13.910 1.00 89.56 95 ILE A C 1
ATOM 705 O O . ILE A 1 95 ? -4.762 2.232 -13.080 1.00 89.56 95 ILE A O 1
ATOM 709 N N . VAL A 1 96 ? -4.680 3.803 -14.685 1.00 92.31 96 VAL A N 1
ATOM 710 C CA . VAL A 1 96 ? -6.107 4.151 -14.648 1.00 92.31 96 VAL A CA 1
ATOM 711 C C . VAL A 1 96 ? -6.757 3.745 -15.967 1.00 92.31 96 VAL A C 1
ATOM 713 O O . VAL A 1 96 ? -6.375 4.237 -17.026 1.00 92.31 96 VAL A O 1
ATOM 716 N N . LEU A 1 97 ? -7.765 2.872 -15.898 1.00 91.56 97 LEU A N 1
ATOM 717 C CA . LEU A 1 97 ? -8.594 2.486 -17.040 1.00 91.56 97 LEU A CA 1
ATOM 718 C C . LEU A 1 97 ? -9.959 3.172 -16.932 1.00 91.56 97 LEU A C 1
ATOM 720 O O . LEU A 1 97 ? -10.745 2.857 -16.043 1.00 91.56 97 LEU A O 1
ATOM 724 N N . ALA A 1 98 ? -10.244 4.097 -17.847 1.00 93.75 98 ALA A N 1
ATOM 725 C CA . ALA A 1 98 ? -11.526 4.788 -17.922 1.00 93.75 98 ALA A CA 1
ATOM 726 C C . ALA A 1 98 ? -12.227 4.456 -19.244 1.00 93.75 98 ALA A C 1
ATOM 728 O O . ALA A 1 98 ? -11.661 4.643 -20.320 1.00 93.75 98 ALA A O 1
ATOM 729 N N . ALA A 1 99 ? -13.468 3.981 -19.159 1.00 95.19 99 ALA A N 1
ATOM 730 C CA . ALA A 1 99 ? -14.305 3.652 -20.307 1.00 95.19 99 ALA A CA 1
ATOM 731 C C . ALA A 1 99 ? -15.717 4.217 -20.113 1.00 95.19 99 ALA A C 1
ATOM 733 O O . ALA A 1 99 ? -16.169 4.423 -18.985 1.00 95.19 99 ALA A O 1
ATOM 734 N N . ARG A 1 100 ? -16.416 4.483 -21.220 1.00 93.75 100 ARG A N 1
ATOM 735 C CA . ARG A 1 100 ? -17.833 4.862 -21.177 1.00 93.75 100 ARG A CA 1
ATOM 736 C C . ARG A 1 100 ? -18.691 3.618 -20.894 1.00 93.75 100 ARG A C 1
ATOM 738 O O . ARG A 1 100 ? -18.364 2.567 -21.444 1.00 93.75 100 ARG A O 1
ATOM 745 N N . PRO A 1 101 ? -19.765 3.719 -20.085 1.00 89.44 101 PRO A N 1
ATOM 746 C CA . PRO A 1 101 ? -20.725 2.629 -19.932 1.00 89.44 101 PRO A CA 1
ATOM 747 C C . PRO A 1 101 ? -21.373 2.302 -21.281 1.00 89.44 101 PRO A C 1
ATOM 749 O O . PRO A 1 101 ? -21.683 3.222 -22.043 1.00 89.44 101 PRO A O 1
ATOM 752 N N . LEU A 1 102 ? -21.524 1.006 -21.557 1.00 78.94 102 LEU A N 1
ATOM 753 C CA . LEU A 1 102 ? -22.276 0.480 -22.698 1.00 78.94 102 LEU A CA 1
ATOM 754 C C . LEU A 1 102 ? -23.784 0.641 -22.484 1.00 78.94 102 LEU A C 1
ATOM 756 O O . LEU A 1 102 ? -24.220 0.529 -21.315 1.00 78.94 102 LEU A O 1
#

InterPro domains:
  IPR007694 DNA helicase, DnaB-like, C-terminal [PF03796] (74-101)
  IPR027417 P-loop containing nucleoside triphosphate hydrolase [G3DSA:3.40.50.300] (51-101)